Protein AF-A0A1M6RG64-F1 (afdb_monomer)

Solvent-accessible surface area (backbone atoms only — not comparable to full-atom values): 6496 Å² total; per-residue (Å²): 138,75,83,50,71,66,57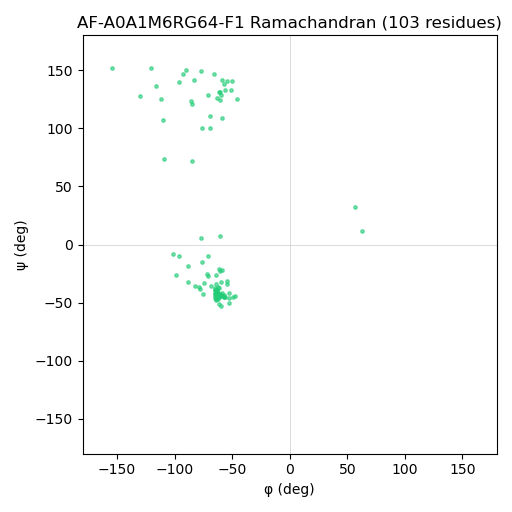,55,52,47,53,53,52,48,48,55,52,50,51,52,51,49,49,56,54,50,54,73,71,48,92,67,75,84,88,53,68,51,42,67,30,55,71,56,41,53,64,63,44,62,80,43,49,65,44,37,72,70,62,38,59,76,43,50,69,43,44,62,56,52,52,48,52,34,66,70,46,51,40,73,57,62,86,92,75,72,83,77,72,55,75,96,72,45,77,72,50,66,81,81,71,45,82,86,129

Organism: NCBI:txid169427

Mean predicted aligned error: 9.73 Å

Sequence (105 aa):
TGLDYLALQQDFGAKILADNLCTLLSDLDAPHDDRHASRPNRVYALGALKPILGACLLRIQRCLDGLAGVLEMIHQTRCRIQPSRSYPRPPRKAKPHFHLAYKLA

pLDDT: mean 83.65, std 10.28, range [51.22, 95.44]

Radius of gyration: 21.73 Å; Cα contacts (8 Å, |Δi|>4): 48; chains: 1; bounding box: 50×49×59 Å

Secondary structure (DSSP, 8-state):
----HHHHHHHHHHHHHHHHHHHHHHHTTS---TT-SEEE-HHHHHHHHHHHHHHHHTT-HHHHHHHHHHHHHHHHSEEEP-TT---PPPGGGPSSPHHHH----

Structure (mmCIF, N/CA/C/O backbone):
data_AF-A0A1M6RG64-F1
#
_entry.id   AF-A0A1M6RG64-F1
#
loop_
_atom_site.group_PDB
_atom_site.id
_atom_site.type_symbol
_atom_site.label_atom_id
_atom_site.label_alt_id
_atom_site.label_comp_id
_atom_site.label_asym_id
_atom_site.label_entity_id
_atom_site.label_seq_id
_atom_site.pdbx_PDB_ins_code
_atom_site.Cartn_x
_atom_site.Cartn_y
_atom_site.Cartn_z
_atom_site.occupancy
_atom_site.B_iso_or_equiv
_atom_site.auth_seq_id
_atom_site.auth_comp_id
_atom_site.auth_asym_id
_atom_site.auth_atom_id
_atom_site.pdbx_PDB_model_num
ATOM 1 N N . THR A 1 1 ? -6.034 16.566 30.883 1.00 51.22 1 THR A N 1
ATOM 2 C CA . THR A 1 1 ? -6.975 15.782 30.059 1.00 51.22 1 THR A CA 1
ATOM 3 C C . THR A 1 1 ? -6.149 14.934 29.116 1.00 51.22 1 THR A C 1
ATOM 5 O O . THR A 1 1 ? -5.692 15.415 28.090 1.00 51.22 1 THR A O 1
ATOM 8 N N . GLY A 1 2 ? -5.783 13.739 29.585 1.00 57.81 2 GLY A N 1
ATOM 9 C CA . GLY A 1 2 ? -4.837 12.858 28.901 1.00 57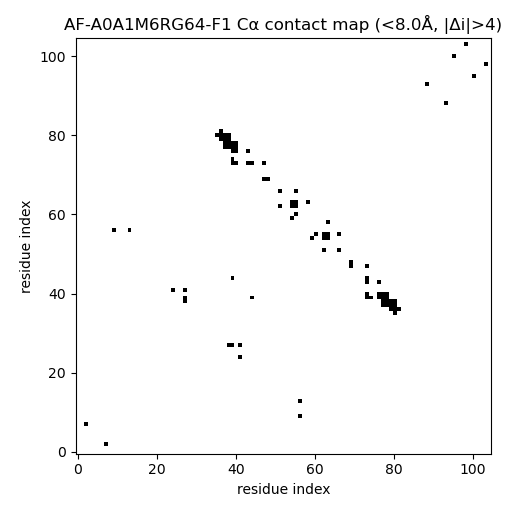.81 2 GLY A CA 1
ATOM 10 C C . GLY A 1 2 ? -5.489 12.141 27.726 1.00 57.81 2 GLY A C 1
ATOM 11 O O . GLY A 1 2 ? -6.690 11.882 27.764 1.00 57.81 2 GLY A O 1
ATOM 12 N N . LEU A 1 3 ? -4.691 11.855 26.698 1.00 68.00 3 LEU A N 1
ATOM 13 C CA . LEU A 1 3 ? -5.050 10.950 25.608 1.00 68.00 3 LEU A CA 1
ATOM 14 C C . LEU A 1 3 ? -5.678 9.677 26.187 1.00 68.00 3 LEU A C 1
ATOM 16 O O . LEU A 1 3 ? -5.088 9.036 27.056 1.00 68.00 3 LEU A O 1
ATOM 20 N N . ASP A 1 4 ? -6.881 9.354 25.718 1.00 88.31 4 ASP A N 1
ATOM 21 C CA . ASP A 1 4 ? -7.566 8.114 26.064 1.00 88.31 4 ASP A CA 1
ATOM 22 C C . ASP A 1 4 ? -6.670 6.921 25.684 1.00 88.31 4 ASP A C 1
ATOM 24 O O . ASP A 1 4 ? -6.042 6.922 24.620 1.00 88.31 4 ASP A O 1
ATOM 28 N N . TYR A 1 5 ? -6.588 5.904 26.545 1.00 87.81 5 TYR A N 1
ATOM 29 C CA . TYR A 1 5 ? -5.770 4.707 26.311 1.00 87.81 5 TYR A CA 1
ATOM 30 C C . TYR A 1 5 ? -6.125 4.041 24.972 1.00 87.81 5 TYR A C 1
ATOM 32 O O . TYR A 1 5 ? -5.252 3.548 24.254 1.00 87.81 5 TYR A O 1
ATOM 40 N N . LEU A 1 6 ? -7.403 4.113 24.591 1.00 87.00 6 LEU A N 1
ATOM 41 C CA . LEU A 1 6 ? -7.896 3.638 23.305 1.00 87.00 6 LEU A CA 1
ATOM 42 C C . LEU A 1 6 ? -7.285 4.398 22.115 1.00 87.00 6 LEU A C 1
ATOM 44 O O . LEU A 1 6 ? -6.909 3.769 21.125 1.00 87.00 6 LEU A O 1
ATOM 48 N N . ALA A 1 7 ? -7.155 5.724 22.209 1.00 87.75 7 ALA A N 1
ATOM 49 C CA . ALA A 1 7 ? -6.560 6.541 21.150 1.00 87.75 7 ALA A CA 1
ATOM 50 C C . ALA A 1 7 ? -5.077 6.189 20.955 1.00 87.75 7 ALA A C 1
ATOM 52 O O . ALA A 1 7 ? -4.629 5.982 19.830 1.00 87.75 7 ALA A O 1
ATOM 53 N N . LEU A 1 8 ? -4.341 6.002 22.058 1.00 89.69 8 LEU A N 1
ATOM 54 C CA . LEU A 1 8 ? -2.945 5.562 22.015 1.00 89.69 8 LEU A CA 1
ATOM 55 C C . LEU A 1 8 ? -2.796 4.195 21.327 1.00 89.69 8 LEU A C 1
ATOM 57 O O . LEU A 1 8 ? -1.902 4.004 20.503 1.00 89.69 8 LEU A O 1
ATOM 61 N N . GLN A 1 9 ? -3.673 3.240 21.650 1.00 89.25 9 GLN A N 1
ATOM 62 C CA . GLN A 1 9 ? -3.651 1.912 21.041 1.00 89.25 9 GLN A CA 1
ATOM 63 C C . GLN A 1 9 ? -3.951 1.968 19.534 1.00 89.25 9 GLN A C 1
ATOM 65 O O . GLN A 1 9 ? -3.316 1.250 18.757 1.00 89.25 9 GLN A O 1
ATOM 70 N N . GLN A 1 10 ? -4.892 2.820 19.114 1.00 88.81 10 GLN A N 1
ATOM 71 C CA . GLN A 1 10 ? -5.222 3.026 17.702 1.00 88.81 10 GLN A CA 1
ATOM 72 C C . GLN A 1 10 ? -4.047 3.629 16.928 1.00 88.81 10 GLN A C 1
ATOM 74 O O . GLN A 1 10 ? -3.676 3.085 15.888 1.00 88.81 10 GLN A O 1
ATOM 79 N N . ASP A 1 11 ? -3.416 4.680 17.454 1.00 90.25 11 ASP A N 1
ATOM 80 C CA . ASP A 1 11 ? -2.267 5.332 16.814 1.00 90.25 11 ASP A CA 1
ATOM 81 C C . ASP A 1 11 ? -1.061 4.388 16.709 1.00 90.25 11 ASP A C 1
ATOM 83 O O . ASP A 1 11 ? -0.399 4.310 15.670 1.00 90.25 11 ASP A O 1
ATOM 87 N N . PHE A 1 12 ? -0.796 3.611 17.763 1.00 90.88 12 PHE A N 1
ATOM 88 C CA . PHE A 1 12 ? 0.273 2.617 17.760 1.00 90.88 12 PHE A CA 1
ATOM 89 C C . PHE A 1 12 ? 0.017 1.498 16.741 1.00 90.88 12 PHE A C 1
ATOM 91 O O . PHE A 1 12 ? 0.905 1.151 15.958 1.00 90.88 12 PHE A O 1
ATOM 98 N N . GLY A 1 13 ? -1.207 0.963 16.703 1.00 88.44 13 GLY A N 1
ATOM 99 C CA . GLY A 1 13 ? -1.603 -0.050 15.726 1.00 88.44 13 GLY A CA 1
ATOM 100 C C . GLY A 1 13 ? -1.533 0.467 14.286 1.00 88.44 13 GLY A C 1
ATOM 101 O O . GLY A 1 13 ? -1.018 -0.225 13.406 1.00 88.44 13 GLY A O 1
ATOM 102 N N . ALA A 1 14 ? -1.979 1.704 14.054 1.00 91.12 14 ALA A N 1
ATOM 103 C CA . ALA A 1 14 ? -1.885 2.373 12.762 1.00 91.12 14 ALA A CA 1
ATOM 104 C C . ALA A 1 14 ? -0.437 2.510 12.290 1.00 91.12 14 ALA A C 1
ATOM 106 O O . ALA A 1 14 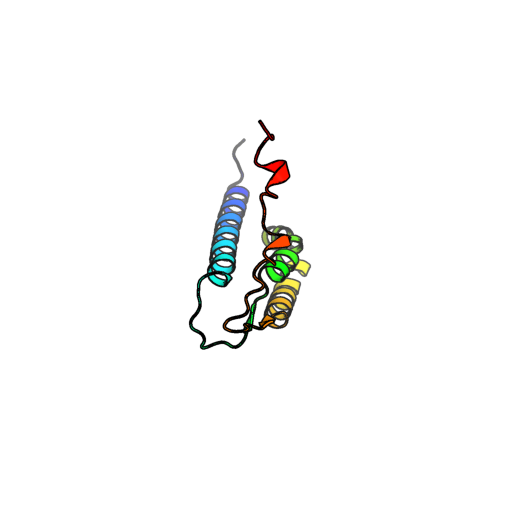? -0.145 2.226 11.127 1.00 91.12 14 ALA A O 1
ATOM 107 N N . LYS A 1 15 ? 0.473 2.885 13.195 1.00 93.12 15 LYS A N 1
ATOM 108 C CA . LYS A 1 15 ? 1.901 2.988 12.895 1.00 93.12 15 LYS A CA 1
ATOM 109 C C . LYS A 1 15 ? 2.497 1.644 12.483 1.00 93.12 15 LYS A C 1
ATOM 111 O O . LYS A 1 15 ? 3.096 1.564 11.417 1.00 93.12 15 LYS A O 1
ATOM 116 N N . ILE A 1 16 ? 2.286 0.590 13.276 1.00 92.38 16 ILE A N 1
ATOM 117 C CA . ILE A 1 16 ? 2.797 -0.755 12.957 1.00 92.38 16 ILE A CA 1
ATOM 118 C C . ILE A 1 16 ? 2.303 -1.206 11.581 1.00 92.38 16 ILE A C 1
ATOM 120 O O . ILE A 1 16 ? 3.073 -1.719 10.771 1.00 92.38 16 ILE A O 1
ATOM 124 N N . LEU A 1 17 ? 1.013 -1.010 11.305 1.00 90.44 17 LEU A N 1
ATOM 125 C CA . LEU A 1 17 ? 0.425 -1.400 10.032 1.00 90.44 17 LEU A CA 1
ATOM 126 C C . LEU A 1 17 ? 1.020 -0.603 8.862 1.00 90.44 17 LEU A C 1
ATOM 128 O O . LEU A 1 17 ? 1.347 -1.191 7.831 1.00 90.44 17 LEU A O 1
ATOM 132 N N . ALA A 1 18 ? 1.179 0.713 9.019 1.00 90.44 18 ALA A N 1
ATOM 133 C CA . ALA A 1 18 ? 1.777 1.570 8.004 1.00 90.44 18 ALA A CA 1
ATOM 134 C C . ALA A 1 18 ? 3.238 1.192 7.725 1.00 90.44 18 ALA A C 1
ATOM 136 O O . ALA A 1 18 ? 3.606 1.064 6.559 1.00 90.44 18 ALA A O 1
ATOM 137 N N . ASP A 1 19 ? 4.036 0.949 8.768 1.00 92.38 19 ASP A N 1
ATOM 138 C CA . ASP A 1 19 ? 5.440 0.545 8.647 1.00 92.38 19 ASP A CA 1
ATOM 139 C C . ASP A 1 19 ? 5.558 -0.804 7.923 1.00 92.38 19 ASP A C 1
ATOM 141 O O . ASP A 1 19 ? 6.302 -0.920 6.950 1.00 92.38 19 ASP A O 1
ATOM 145 N N . ASN A 1 20 ? 4.748 -1.797 8.307 1.00 92.56 20 ASN A N 1
ATOM 146 C CA . ASN A 1 20 ? 4.730 -3.107 7.652 1.00 92.56 20 ASN A CA 1
ATOM 147 C C . ASN A 1 20 ? 4.356 -3.008 6.167 1.00 92.56 20 ASN A C 1
ATOM 149 O O . ASN A 1 20 ? 5.005 -3.620 5.320 1.00 92.56 20 ASN A O 1
ATOM 153 N N . LEU A 1 21 ? 3.330 -2.220 5.830 1.00 90.12 21 LEU A N 1
ATOM 154 C CA . LEU A 1 21 ? 2.947 -1.996 4.435 1.00 90.12 21 LEU A CA 1
ATOM 155 C C . LEU A 1 21 ? 4.037 -1.257 3.657 1.00 90.12 21 LEU A C 1
ATOM 157 O O . LEU A 1 21 ? 4.291 -1.598 2.505 1.00 90.12 21 LEU A O 1
ATOM 161 N N . CYS A 1 22 ? 4.695 -0.271 4.267 1.00 89.12 22 CYS A N 1
ATOM 162 C CA . CYS A 1 22 ? 5.809 0.441 3.648 1.00 89.12 22 CYS A CA 1
ATOM 163 C C . CYS A 1 22 ? 6.975 -0.502 3.344 1.00 89.12 22 CYS A C 1
ATOM 165 O O . CYS A 1 22 ? 7.501 -0.457 2.230 1.00 89.12 22 CYS A O 1
ATOM 167 N N . THR A 1 23 ? 7.343 -1.373 4.288 1.00 91.00 23 THR A N 1
ATOM 168 C CA . THR A 1 23 ? 8.379 -2.395 4.093 1.00 91.00 23 THR A CA 1
ATOM 169 C C . THR A 1 23 ? 7.997 -3.335 2.954 1.00 91.00 23 THR A C 1
ATOM 171 O O . THR A 1 23 ? 8.731 -3.416 1.974 1.00 91.00 23 THR A O 1
ATOM 174 N N . LEU A 1 24 ? 6.797 -3.927 2.993 1.00 89.50 24 LEU A N 1
ATOM 175 C CA . LEU A 1 24 ? 6.320 -4.831 1.938 1.00 89.50 24 LEU A CA 1
ATOM 176 C C . LEU A 1 24 ? 6.306 -4.164 0.556 1.00 89.50 24 LEU A C 1
ATOM 178 O O . LEU A 1 24 ? 6.713 -4.765 -0.434 1.00 89.50 24 LEU A O 1
ATOM 182 N N . LEU A 1 25 ? 5.846 -2.913 0.466 1.00 87.25 25 LEU A N 1
ATOM 183 C CA . LEU A 1 25 ? 5.817 -2.168 -0.794 1.00 87.25 25 LEU A CA 1
ATOM 184 C C . LEU A 1 25 ? 7.212 -1.763 -1.278 1.00 87.25 25 LEU A C 1
ATOM 186 O O . LEU A 1 25 ? 7.380 -1.559 -2.478 1.00 87.25 25 LEU A O 1
ATOM 190 N N . SER A 1 26 ? 8.177 -1.595 -0.376 1.00 86.81 26 SER A N 1
ATOM 191 C CA . SER A 1 26 ? 9.566 -1.273 -0.720 1.00 86.81 26 SER A CA 1
ATOM 192 C C . SER A 1 26 ? 10.319 -2.514 -1.189 1.00 86.81 26 SER A C 1
ATOM 194 O O . SER A 1 26 ? 11.071 -2.432 -2.157 1.00 86.81 26 SER A O 1
ATOM 196 N N . ASP A 1 27 ? 10.038 -3.672 -0.590 1.00 85.81 27 ASP A N 1
ATOM 197 C CA . ASP A 1 27 ? 10.595 -4.954 -1.020 1.00 85.81 27 ASP A CA 1
ATOM 198 C C . ASP A 1 27 ? 10.216 -5.272 -2.474 1.00 85.81 27 ASP A C 1
ATOM 200 O O . ASP A 1 27 ? 11.036 -5.803 -3.215 1.00 85.81 27 ASP A O 1
ATOM 204 N N . LEU A 1 28 ? 9.038 -4.849 -2.954 1.00 79.19 28 LEU A N 1
ATOM 205 C CA . LEU A 1 28 ? 8.642 -4.997 -4.368 1.00 79.19 28 LEU A CA 1
ATOM 206 C C . LEU A 1 28 ? 9.594 -4.321 -5.377 1.00 79.19 28 LEU A C 1
ATOM 208 O O . LEU A 1 28 ? 9.584 -4.670 -6.567 1.00 79.19 28 LEU A O 1
ATOM 212 N N . ASP A 1 29 ? 10.371 -3.332 -4.932 1.00 73.62 29 ASP A N 1
ATOM 213 C CA . ASP A 1 29 ? 11.367 -2.636 -5.747 1.00 73.62 29 ASP A CA 1
ATOM 214 C C . ASP A 1 29 ? 12.785 -3.198 -5.581 1.00 73.62 29 ASP A C 1
ATOM 216 O O . ASP A 1 29 ? 13.665 -2.854 -6.375 1.00 73.62 29 ASP A O 1
ATOM 220 N N . ALA A 1 30 ? 13.017 -4.079 -4.602 1.00 75.31 30 ALA A N 1
ATOM 221 C CA . ALA A 1 30 ? 14.295 -4.755 -4.444 1.00 75.31 30 ALA A CA 1
ATOM 222 C C . ALA A 1 30 ? 14.555 -5.700 -5.634 1.00 75.31 30 ALA A C 1
ATOM 224 O O . ALA A 1 30 ? 13.608 -6.294 -6.166 1.00 75.31 30 ALA A O 1
ATOM 225 N N . PRO A 1 31 ? 15.818 -5.880 -6.064 1.00 68.88 31 PRO A N 1
ATOM 226 C CA . PRO A 1 31 ? 16.158 -6.856 -7.093 1.00 68.88 31 PRO A CA 1
ATOM 227 C C . PRO A 1 31 ? 15.728 -8.249 -6.624 1.00 68.88 31 PRO A C 1
ATOM 229 O O . PRO A 1 31 ? 16.280 -8.797 -5.675 1.00 68.88 31 PRO A O 1
ATOM 232 N N . HIS A 1 32 ? 14.684 -8.780 -7.254 1.00 64.44 32 HIS A N 1
ATOM 233 C CA . HIS A 1 32 ? 14.158 -10.108 -6.970 1.00 64.44 32 HIS A CA 1
ATOM 234 C C . HIS A 1 32 ? 14.809 -11.129 -7.895 1.00 64.44 32 HIS A C 1
ATOM 236 O O . HIS A 1 32 ? 15.095 -10.827 -9.053 1.00 64.44 32 HIS A O 1
ATOM 242 N N . ASP A 1 33 ? 14.993 -12.341 -7.377 1.00 62.06 33 ASP A N 1
ATOM 243 C CA . ASP A 1 33 ? 15.363 -13.510 -8.170 1.00 62.06 33 ASP A CA 1
ATOM 244 C C . ASP A 1 33 ? 14.399 -13.643 -9.365 1.00 62.06 33 ASP A C 1
ATOM 246 O O . ASP A 1 33 ? 13.176 -13.593 -9.188 1.00 62.06 33 ASP A O 1
ATOM 250 N N . ASP A 1 34 ? 14.931 -13.871 -10.571 1.00 61.72 34 ASP A N 1
ATOM 251 C CA . ASP A 1 34 ? 14.191 -13.980 -11.849 1.00 61.72 34 ASP A CA 1
ATOM 252 C C . ASP A 1 34 ? 13.159 -15.134 -11.894 1.00 61.72 34 ASP A C 1
ATOM 254 O O . ASP A 1 34 ? 12.546 -15.421 -12.924 1.00 61.72 34 ASP A O 1
ATOM 258 N N . ARG A 1 35 ? 12.926 -15.812 -10.766 1.00 66.69 35 ARG A N 1
ATOM 259 C CA . ARG A 1 35 ? 11.985 -16.927 -10.606 1.00 66.69 35 ARG A CA 1
ATOM 260 C C . ARG A 1 35 ? 10.534 -16.547 -10.907 1.00 66.69 35 ARG A C 1
ATOM 262 O O . ARG A 1 35 ? 9.736 -17.428 -11.221 1.00 66.69 35 ARG A O 1
ATOM 269 N N . HIS A 1 36 ? 10.167 -15.267 -10.823 1.00 70.62 36 HIS A N 1
ATOM 270 C CA . HIS A 1 36 ? 8.800 -14.810 -11.07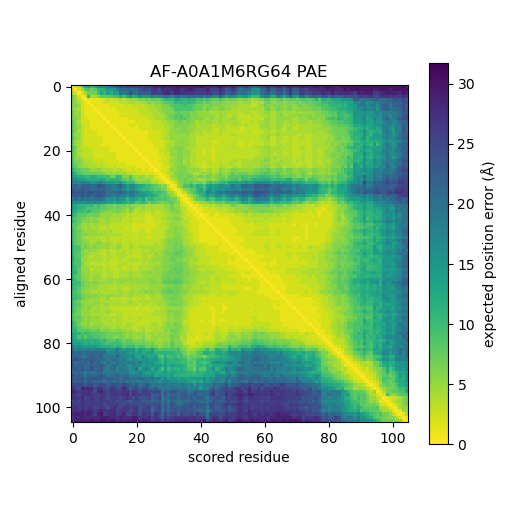7 1.00 70.62 36 HIS A CA 1
ATOM 271 C C . HIS A 1 36 ? 8.693 -13.969 -12.354 1.00 70.62 36 HIS A C 1
ATOM 273 O O . HIS A 1 36 ? 9.313 -12.922 -12.487 1.00 70.62 36 HIS A O 1
ATOM 279 N N . ALA A 1 37 ? 7.796 -14.364 -13.266 1.00 80.62 37 ALA A N 1
ATOM 280 C CA . ALA A 1 37 ? 7.531 -13.632 -14.512 1.00 80.62 37 ALA A CA 1
ATOM 281 C C . ALA A 1 37 ? 6.788 -12.288 -14.314 1.00 80.62 37 ALA A C 1
ATOM 283 O O . ALA A 1 37 ? 6.620 -11.509 -15.258 1.00 80.62 37 ALA A O 1
ATOM 284 N N . SER A 1 38 ? 6.288 -12.009 -13.105 1.00 85.06 38 SER A N 1
ATOM 285 C CA . SER A 1 38 ? 5.563 -10.777 -12.784 1.00 85.06 38 SER A CA 1
ATOM 286 C C . SER A 1 38 ? 5.649 -10.412 -11.302 1.00 85.06 38 SER A C 1
ATOM 288 O O . SER A 1 38 ? 5.708 -11.282 -10.429 1.00 85.06 38 SER A O 1
ATOM 290 N N . ARG A 1 39 ? 5.559 -9.113 -11.016 1.00 84.31 39 ARG A N 1
ATOM 291 C CA . ARG A 1 39 ? 5.511 -8.541 -9.665 1.00 84.31 39 ARG A CA 1
ATOM 292 C C . ARG A 1 39 ? 4.225 -7.745 -9.447 1.00 84.31 39 ARG A C 1
ATOM 294 O O . ARG A 1 39 ? 3.699 -7.201 -10.417 1.00 84.31 39 ARG A O 1
ATOM 301 N N . PRO A 1 40 ? 3.719 -7.637 -8.212 1.00 86.38 40 PRO A N 1
ATOM 302 C CA . PRO A 1 40 ? 2.650 -6.697 -7.888 1.00 86.38 40 PRO A CA 1
ATOM 303 C C . PRO A 1 40 ? 2.958 -5.274 -8.378 1.00 86.38 40 PRO A C 1
ATOM 305 O O . PRO A 1 40 ? 4.098 -4.805 -8.308 1.00 86.38 40 PRO A O 1
ATOM 308 N N . ASN A 1 41 ? 1.949 -4.573 -8.896 1.00 90.62 41 ASN A N 1
ATOM 309 C CA . ASN A 1 41 ? 2.099 -3.176 -9.289 1.00 90.62 41 ASN A CA 1
ATOM 310 C C . ASN A 1 41 ? 2.102 -2.279 -8.040 1.00 90.62 41 ASN A C 1
ATOM 312 O O . ASN A 1 41 ? 1.040 -1.953 -7.512 1.00 90.62 41 ASN A O 1
ATOM 316 N N . ARG A 1 42 ? 3.290 -1.849 -7.590 1.00 89.75 42 ARG A N 1
ATOM 317 C CA . ARG A 1 42 ? 3.457 -0.987 -6.405 1.00 89.75 42 ARG A CA 1
ATOM 318 C C . ARG A 1 42 ? 2.594 0.275 -6.464 1.00 89.75 42 ARG A C 1
ATOM 320 O O . ARG A 1 42 ? 1.932 0.598 -5.485 1.00 89.75 42 ARG A O 1
ATOM 327 N N . VAL A 1 43 ? 2.574 0.973 -7.604 1.00 91.19 43 VAL A N 1
ATOM 328 C CA . VAL A 1 43 ? 1.809 2.224 -7.775 1.00 91.19 43 VAL A CA 1
ATOM 329 C C . VAL A 1 43 ? 0.313 1.964 -7.629 1.00 91.19 43 VAL A C 1
ATOM 331 O O . VAL A 1 43 ? -0.377 2.703 -6.929 1.00 91.19 43 VAL A O 1
ATOM 334 N N . TYR A 1 44 ? -0.175 0.888 -8.247 1.00 93.12 44 TYR A N 1
ATOM 335 C CA . TYR A 1 44 ? -1.569 0.477 -8.114 1.00 93.12 44 TYR A CA 1
ATOM 336 C C . TYR A 1 44 ? -1.908 0.088 -6.672 1.00 93.12 44 TYR A C 1
ATOM 338 O O . TYR A 1 44 ? -2.892 0.580 -6.131 1.00 93.12 44 TYR A O 1
ATOM 346 N N . ALA A 1 45 ? -1.071 -0.729 -6.025 1.00 93.06 45 ALA A N 1
ATOM 347 C CA . ALA A 1 45 ? -1.270 -1.160 -4.644 1.00 93.06 45 ALA A CA 1
ATOM 348 C C . ALA A 1 45 ? -1.376 0.024 -3.676 1.00 93.06 45 ALA A C 1
ATOM 350 O O . ALA A 1 45 ? -2.294 0.083 -2.860 1.00 93.06 45 ALA A O 1
ATOM 351 N N . LEU A 1 46 ? -0.489 1.010 -3.821 1.00 91.81 46 LEU A N 1
ATOM 352 C CA . LEU A 1 46 ? -0.504 2.233 -3.020 1.00 91.81 46 LEU A CA 1
ATOM 353 C C . LEU A 1 46 ? -1.780 3.052 -3.269 1.00 91.81 46 LEU A C 1
ATOM 355 O O . LEU A 1 46 ? -2.403 3.526 -2.320 1.00 91.81 46 LEU A O 1
ATOM 359 N N . GLY A 1 47 ? -2.196 3.179 -4.533 1.00 93.06 47 GLY A N 1
ATOM 360 C CA . GLY A 1 47 ? -3.432 3.862 -4.914 1.00 93.06 47 GLY A CA 1
ATOM 361 C C . GLY A 1 47 ? -4.700 3.175 -4.398 1.00 93.06 47 GLY A C 1
ATOM 362 O O . GLY A 1 47 ? -5.629 3.861 -3.983 1.00 93.06 47 GLY A O 1
ATOM 363 N N . ALA A 1 48 ? -4.725 1.842 -4.379 1.00 93.44 48 ALA A N 1
ATOM 364 C CA . ALA A 1 48 ? -5.871 1.052 -3.939 1.00 93.44 48 ALA A CA 1
ATOM 365 C C . ALA A 1 48 ? -6.002 0.991 -2.406 1.00 93.44 48 ALA A C 1
ATOM 367 O O . ALA A 1 48 ? -7.110 1.076 -1.880 1.00 93.44 48 ALA A O 1
ATOM 368 N N . LEU A 1 49 ? -4.884 0.894 -1.676 1.00 92.50 49 LEU A N 1
ATOM 369 C CA . LEU A 1 49 ? -4.883 0.817 -0.210 1.00 92.50 49 LEU A CA 1
ATOM 370 C C . LEU A 1 49 ? -5.163 2.170 0.457 1.00 92.50 49 LEU A C 1
ATOM 372 O O . LEU A 1 49 ? -5.938 2.245 1.413 1.00 92.50 49 LEU A O 1
ATOM 376 N N . LYS A 1 50 ? -4.564 3.257 -0.048 1.00 91.00 50 LYS A N 1
ATOM 377 C CA . LYS A 1 50 ? -4.646 4.597 0.559 1.00 91.00 50 LYS A CA 1
ATOM 378 C C . LYS A 1 50 ? -6.071 5.070 0.917 1.00 91.00 50 LYS A C 1
ATOM 380 O O . LYS A 1 50 ? -6.225 5.579 2.026 1.00 91.00 50 LYS A O 1
ATOM 385 N N . PRO A 1 51 ? -7.108 4.925 0.066 1.00 91.69 51 PRO A N 1
ATOM 386 C CA . PRO A 1 51 ? -8.452 5.410 0.391 1.00 91.69 51 PRO A CA 1
ATOM 387 C C . PRO A 1 51 ? -9.172 4.591 1.471 1.00 91.69 51 PRO A C 1
ATOM 389 O O . PRO A 1 51 ? -10.048 5.134 2.141 1.00 91.69 51 PRO A O 1
ATOM 392 N N . ILE A 1 52 ? -8.832 3.310 1.656 1.00 91.94 52 ILE A N 1
ATOM 393 C CA . ILE A 1 52 ? -9.553 2.430 2.592 1.00 91.94 52 ILE A CA 1
ATOM 394 C C . ILE A 1 52 ? -8.851 2.278 3.942 1.00 91.94 52 ILE A C 1
ATOM 396 O O . ILE A 1 52 ? -9.519 2.062 4.950 1.00 91.94 52 ILE A O 1
ATOM 400 N N . LEU A 1 53 ? -7.524 2.440 3.991 1.00 89.94 53 LEU A N 1
ATOM 401 C CA . LEU A 1 53 ? -6.721 2.160 5.184 1.00 89.94 53 LEU A CA 1
ATOM 402 C C . LEU A 1 53 ? -7.164 2.950 6.418 1.00 89.94 53 LEU A C 1
ATOM 404 O O . LEU A 1 53 ? -7.318 2.364 7.484 1.00 89.94 53 LEU A O 1
ATOM 408 N N . GLY A 1 54 ? -7.429 4.253 6.278 1.00 90.19 54 GLY A N 1
ATOM 409 C CA . GLY A 1 54 ? -7.895 5.074 7.401 1.00 90.19 54 GLY A CA 1
ATOM 410 C C . GLY A 1 54 ? -9.227 4.580 7.975 1.00 90.19 54 GLY A C 1
ATOM 411 O O . GLY A 1 54 ? -9.382 4.460 9.186 1.00 90.19 54 GLY A O 1
ATOM 412 N N . ALA A 1 55 ? -10.170 4.207 7.108 1.00 91.06 55 ALA A N 1
ATOM 413 C CA . ALA A 1 55 ? -11.456 3.660 7.528 1.00 91.06 55 ALA A CA 1
ATOM 414 C C . ALA A 1 55 ? -11.320 2.270 8.176 1.00 91.06 55 ALA A C 1
ATOM 416 O O . ALA A 1 55 ? -12.021 1.973 9.144 1.00 91.06 55 ALA A O 1
ATOM 417 N N . CYS A 1 56 ? -10.393 1.439 7.690 1.00 90.88 56 CYS A N 1
ATOM 418 C CA . CYS A 1 56 ? -10.061 0.158 8.313 1.00 90.88 56 CYS A CA 1
ATOM 419 C C . CYS A 1 56 ? -9.479 0.343 9.723 1.00 90.88 56 CYS A C 1
ATOM 421 O O . CYS A 1 56 ? -9.877 -0.372 10.640 1.00 90.88 56 CYS A O 1
ATOM 423 N N . LEU A 1 57 ? -8.596 1.328 9.921 1.00 88.19 57 LEU A N 1
ATOM 424 C CA . LEU A 1 57 ? -8.028 1.657 11.237 1.00 88.19 57 LEU A CA 1
ATOM 425 C C . LEU A 1 57 ? -9.094 2.157 12.221 1.00 88.19 57 LEU A C 1
ATOM 427 O O . LEU A 1 57 ? -9.060 1.812 13.399 1.00 88.19 57 LEU A O 1
ATOM 431 N N . LEU A 1 58 ? -10.100 2.877 11.720 1.00 88.75 58 LEU A N 1
ATOM 432 C CA . LEU A 1 58 ? -11.294 3.272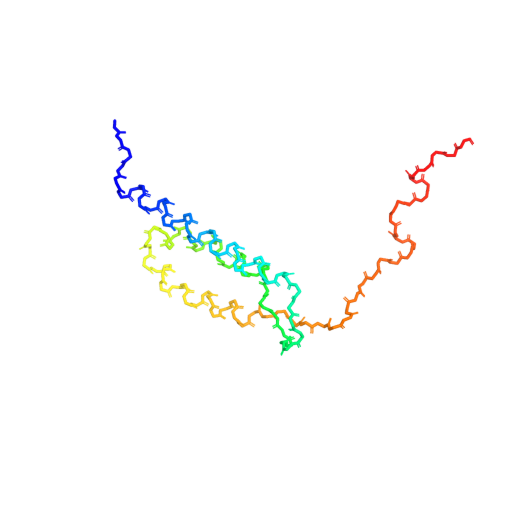 12.476 1.00 88.75 58 LEU A CA 1
ATOM 433 C C . LEU A 1 58 ? -12.319 2.135 12.650 1.00 88.75 58 LEU A C 1
ATOM 435 O O . LEU A 1 58 ? -13.408 2.365 13.172 1.00 88.75 58 LEU A O 1
ATOM 439 N N . ARG A 1 59 ? -11.993 0.909 12.219 1.00 88.50 59 ARG A N 1
ATOM 440 C CA . ARG A 1 59 ? -12.842 -0.291 12.305 1.00 88.50 59 ARG A CA 1
ATOM 441 C C . ARG A 1 59 ? -14.210 -0.147 11.628 1.00 88.50 59 ARG A C 1
ATOM 443 O O . ARG A 1 59 ? -15.192 -0.751 12.054 1.00 88.50 59 ARG A O 1
ATOM 450 N N . ILE A 1 60 ? -14.288 0.631 10.551 1.00 92.12 60 ILE A N 1
ATOM 451 C CA . ILE A 1 60 ? -15.512 0.769 9.759 1.00 92.12 60 ILE A CA 1
ATOM 452 C C . ILE A 1 60 ? -15.771 -0.555 9.026 1.00 92.12 60 ILE A C 1
ATOM 454 O O . ILE A 1 60 ? -15.049 -0.897 8.089 1.00 92.12 60 ILE A O 1
ATOM 458 N N . GLN A 1 61 ? -16.818 -1.281 9.438 1.00 92.44 61 GLN A N 1
ATOM 459 C CA . GLN A 1 61 ? -17.065 -2.670 9.027 1.00 92.44 61 GLN A CA 1
ATOM 460 C C . GLN A 1 61 ? -17.057 -2.865 7.505 1.00 92.44 61 GLN A C 1
ATOM 462 O O . GLN A 1 61 ? -16.278 -3.661 6.999 1.00 92.44 61 GLN A O 1
ATOM 467 N N . ARG A 1 62 ? -17.804 -2.040 6.759 1.00 91.75 62 ARG A N 1
ATOM 468 C CA . ARG A 1 62 ? -17.841 -2.100 5.284 1.00 91.75 62 ARG A CA 1
ATOM 469 C C . ARG A 1 62 ? -16.458 -1.999 4.619 1.00 91.75 62 ARG A C 1
ATOM 471 O O . ARG A 1 62 ? -16.254 -2.534 3.537 1.00 91.75 62 ARG A O 1
ATOM 478 N N . CYS A 1 63 ? -15.516 -1.276 5.230 1.00 91.94 63 CYS A N 1
ATOM 479 C CA . CYS A 1 63 ? -14.163 -1.108 4.700 1.00 91.94 63 CYS A CA 1
ATOM 480 C C . CYS A 1 63 ? -13.279 -2.306 5.057 1.00 91.94 63 CYS A C 1
ATOM 482 O O . CYS A 1 63 ? -12.473 -2.721 4.229 1.00 91.94 63 CYS A O 1
ATOM 484 N N . LEU A 1 64 ? -13.472 -2.888 6.247 1.00 91.94 64 LEU A N 1
ATOM 485 C CA . LEU A 1 64 ? -12.835 -4.147 6.637 1.00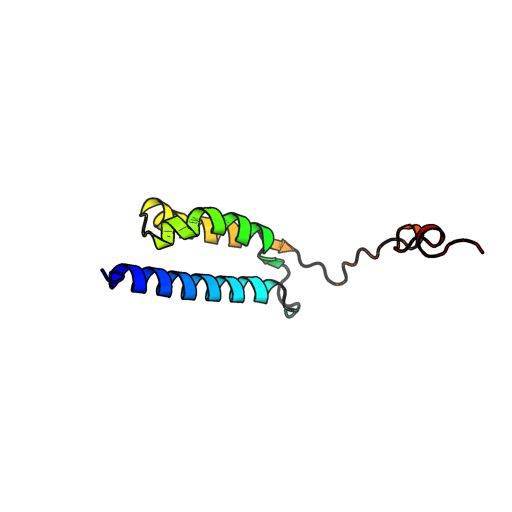 91.94 64 LEU A CA 1
ATOM 486 C C . LEU A 1 64 ? -13.280 -5.295 5.724 1.00 91.94 64 LEU A C 1
ATOM 488 O O . LEU A 1 64 ? -12.431 -6.022 5.217 1.00 91.94 64 LEU A O 1
ATOM 492 N N . ASP A 1 65 ? -14.579 -5.395 5.440 1.00 93.69 65 ASP A N 1
ATOM 493 C CA . ASP A 1 65 ? -15.132 -6.408 4.533 1.00 93.69 65 ASP A CA 1
ATOM 494 C C . ASP A 1 65 ? -14.569 -6.247 3.106 1.00 93.69 65 ASP A C 1
ATOM 496 O O . ASP A 1 65 ? -14.271 -7.223 2.418 1.00 93.69 65 ASP A O 1
ATOM 500 N N . GLY A 1 66 ? -14.356 -4.999 2.671 1.00 92.19 66 GLY A N 1
ATOM 501 C CA . GLY A 1 66 ? -13.773 -4.671 1.368 1.00 92.19 66 GLY A CA 1
ATOM 502 C C . GLY A 1 66 ? -12.256 -4.871 1.261 1.00 92.19 66 GLY A C 1
ATOM 503 O O . GLY A 1 66 ? -11.729 -4.901 0.147 1.00 92.19 66 GLY A O 1
ATOM 504 N N . LEU A 1 67 ? -11.535 -5.026 2.379 1.00 93.19 67 LEU A N 1
ATOM 505 C CA . LEU A 1 67 ? -10.073 -5.135 2.379 1.00 93.19 67 LEU A CA 1
ATOM 506 C C . LEU A 1 67 ? -9.593 -6.368 1.607 1.00 93.19 67 LEU A C 1
ATOM 508 O O . LEU A 1 67 ? -8.659 -6.265 0.815 1.00 93.19 67 LEU A O 1
ATOM 512 N N . ALA A 1 68 ? -10.257 -7.512 1.792 1.00 93.19 68 ALA A N 1
ATOM 513 C CA . ALA A 1 68 ? -9.931 -8.740 1.068 1.00 93.19 68 ALA A CA 1
ATOM 514 C C . ALA A 1 68 ? -10.058 -8.547 -0.452 1.00 93.19 68 ALA A C 1
ATOM 516 O O . ALA A 1 68 ? -9.169 -8.944 -1.202 1.00 93.19 68 ALA A O 1
ATOM 517 N N . GLY A 1 69 ? -11.110 -7.854 -0.900 1.00 95.44 69 GLY A N 1
ATOM 518 C CA . GLY A 1 69 ? -11.302 -7.522 -2.312 1.00 95.44 69 GLY A CA 1
ATOM 519 C C . GLY A 1 69 ? -10.213 -6.598 -2.859 1.00 95.44 69 GLY A C 1
ATOM 520 O O . GLY A 1 69 ? -9.719 -6.814 -3.962 1.00 95.44 69 GLY A O 1
ATOM 521 N N . VAL A 1 70 ? -9.776 -5.600 -2.084 1.00 94.19 70 VAL A N 1
ATOM 522 C CA . VAL A 1 70 ? -8.653 -4.736 -2.486 1.00 94.19 70 VAL A CA 1
ATOM 523 C C . VAL A 1 70 ? -7.354 -5.530 -2.611 1.00 94.19 70 VAL A C 1
ATOM 525 O O . VAL A 1 70 ? -6.633 -5.356 -3.593 1.00 94.19 70 VAL A O 1
ATOM 528 N N . LEU A 1 71 ? -7.059 -6.424 -1.665 1.00 92.50 71 LEU A N 1
ATOM 529 C CA . LEU A 1 71 ? -5.873 -7.282 -1.737 1.00 92.50 71 LEU A CA 1
ATOM 530 C C . LEU A 1 71 ? -5.917 -8.223 -2.951 1.00 92.50 71 LEU A C 1
ATOM 532 O O . LEU A 1 71 ? -4.902 -8.384 -3.627 1.00 92.50 71 LEU A O 1
ATOM 536 N N . GLU A 1 72 ? -7.087 -8.768 -3.278 1.00 94.94 72 GLU A N 1
ATOM 537 C CA . GLU A 1 72 ? -7.292 -9.590 -4.474 1.00 94.94 72 GLU A CA 1
ATOM 538 C C . GLU A 1 72 ? -7.061 -8.783 -5.763 1.00 94.94 72 GLU A C 1
ATOM 540 O O . GLU A 1 72 ? -6.321 -9.207 -6.649 1.00 94.94 72 GLU A O 1
ATOM 545 N N . MET A 1 73 ? -7.587 -7.559 -5.849 1.00 94.44 73 MET A N 1
ATOM 546 C CA . MET A 1 73 ? -7.341 -6.671 -6.994 1.00 94.44 73 MET A CA 1
ATOM 547 C C . MET A 1 73 ? -5.855 -6.328 -7.160 1.00 94.44 73 MET A C 1
ATOM 549 O O . MET A 1 73 ? -5.347 -6.254 -8.283 1.00 94.44 73 MET A O 1
ATOM 553 N N . ILE A 1 74 ? -5.131 -6.140 -6.052 1.00 92.75 74 ILE A N 1
ATOM 554 C CA . ILE A 1 74 ? -3.676 -5.938 -6.059 1.00 92.75 74 ILE A CA 1
ATOM 555 C C . ILE A 1 74 ? -2.960 -7.193 -6.562 1.00 92.75 74 ILE A C 1
ATOM 557 O O . ILE A 1 74 ? -2.024 -7.084 -7.358 1.00 92.75 74 ILE A O 1
ATOM 561 N N . HIS A 1 75 ? -3.410 -8.375 -6.135 1.00 90.00 75 HIS A N 1
ATOM 562 C CA . HIS A 1 75 ? -2.869 -9.649 -6.589 1.00 90.00 75 HIS A CA 1
ATOM 563 C C . HIS A 1 75 ? -3.075 -9.863 -8.092 1.00 90.00 75 HIS A C 1
ATOM 565 O O . HIS A 1 75 ? -2.160 -10.333 -8.764 1.00 90.00 75 HIS A O 1
ATOM 571 N N . GLN A 1 76 ? -4.237 -9.491 -8.628 1.00 93.00 76 GLN A N 1
ATOM 572 C CA . GLN A 1 76 ? -4.558 -9.617 -10.051 1.00 93.00 76 GLN A CA 1
ATOM 573 C C . GLN A 1 76 ? -3.832 -8.566 -10.904 1.00 93.00 76 GLN A C 1
ATOM 575 O O . GLN A 1 76 ? -3.419 -8.841 -12.033 1.00 93.00 76 GLN A O 1
ATOM 580 N N . THR A 1 77 ? -3.605 -7.368 -10.359 1.00 93.12 77 THR A N 1
ATOM 581 C CA . THR A 1 77 ? -2.951 -6.259 -11.069 1.00 93.12 77 THR A CA 1
ATOM 582 C C . THR A 1 77 ? -1.427 -6.359 -10.972 1.00 93.12 77 THR A C 1
ATOM 584 O O . THR A 1 77 ? -0.753 -5.584 -10.283 1.00 93.12 77 THR A O 1
ATOM 587 N N . ARG A 1 78 ? -0.852 -7.329 -11.689 1.00 89.31 78 ARG A N 1
ATOM 588 C CA . ARG A 1 78 ? 0.600 -7.565 -11.716 1.00 89.31 78 ARG A CA 1
ATOM 589 C C . ARG A 1 78 ? 1.263 -6.899 -12.916 1.00 89.31 78 ARG A C 1
ATOM 591 O O . ARG A 1 78 ? 0.776 -6.940 -14.041 1.00 89.31 78 ARG A O 1
ATOM 598 N N . CYS A 1 79 ? 2.439 -6.335 -12.684 1.00 87.94 79 CYS A N 1
ATOM 599 C CA . CYS A 1 79 ? 3.349 -5.867 -13.717 1.00 87.94 79 CYS A CA 1
ATOM 600 C C . CYS A 1 79 ? 4.225 -7.026 -14.199 1.00 87.94 79 CYS A C 1
ATOM 602 O O . CYS A 1 79 ? 4.956 -7.631 -13.412 1.00 87.94 79 CYS A O 1
ATOM 604 N N . ARG A 1 80 ? 4.206 -7.304 -15.505 1.00 86.62 80 ARG A N 1
ATOM 605 C CA . ARG A 1 80 ? 5.136 -8.258 -16.121 1.00 86.62 80 ARG A CA 1
ATOM 606 C C . ARG A 1 80 ? 6.578 -7.778 -15.948 1.00 86.62 80 A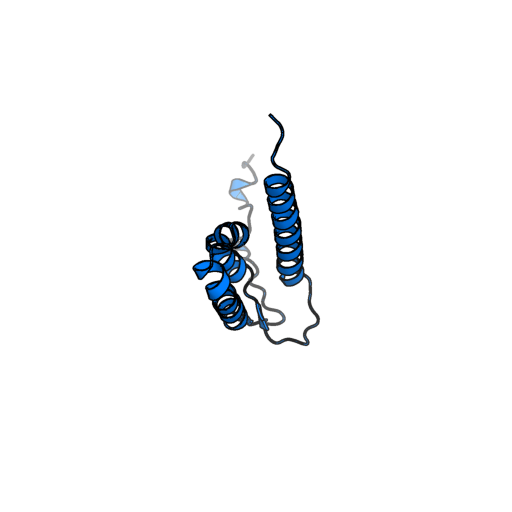RG A C 1
ATOM 608 O O . ARG A 1 80 ? 6.887 -6.622 -16.245 1.00 86.62 80 ARG A O 1
ATOM 615 N N . ILE A 1 81 ? 7.451 -8.674 -15.499 1.00 81.50 81 ILE A N 1
ATOM 616 C CA . ILE A 1 81 ? 8.892 -8.436 -15.469 1.00 81.50 81 ILE A CA 1
ATOM 617 C C . ILE A 1 81 ? 9.421 -8.804 -16.853 1.00 81.50 81 ILE A C 1
ATOM 619 O O . ILE A 1 81 ? 9.209 -9.915 -17.337 1.00 81.50 81 ILE A O 1
ATOM 623 N N . GLN A 1 82 ? 10.048 -7.844 -17.528 1.00 79.62 82 GLN A N 1
ATOM 624 C CA . GLN A 1 82 ? 10.718 -8.089 -18.797 1.00 79.62 82 GLN A CA 1
ATOM 625 C C . GLN A 1 82 ? 12.225 -7.972 -18.552 1.00 79.62 82 GLN A C 1
ATOM 627 O O . GLN A 1 82 ? 12.701 -6.850 -18.340 1.00 79.62 82 GLN A O 1
ATOM 632 N N . PRO A 1 83 ? 12.960 -9.099 -18.549 1.00 72.00 83 PRO A N 1
ATOM 633 C CA . PRO A 1 83 ? 14.399 -9.071 -18.339 1.00 72.00 83 PRO A CA 1
ATOM 634 C C . PRO A 1 83 ? 15.058 -8.198 -19.412 1.00 72.00 83 PRO A C 1
ATOM 636 O O . PRO A 1 83 ? 14.608 -8.149 -20.560 1.00 72.00 83 PRO A O 1
ATOM 639 N N . SER A 1 84 ? 16.076 -7.436 -19.007 1.00 71.75 84 SER A N 1
ATOM 640 C CA . SER A 1 84 ? 16.863 -6.553 -19.886 1.00 71.75 84 SER A CA 1
ATOM 641 C C . SER A 1 84 ? 16.093 -5.402 -20.558 1.00 71.75 84 SER A C 1
ATOM 643 O O . SER A 1 84 ? 16.634 -4.732 -21.441 1.00 71.75 84 SER A O 1
ATOM 645 N N . ARG A 1 85 ? 14.850 -5.109 -20.140 1.00 72.31 85 ARG A N 1
ATOM 646 C CA . ARG A 1 85 ? 14.089 -3.955 -20.643 1.00 72.31 85 ARG A CA 1
ATOM 647 C C . ARG A 1 85 ? 14.720 -2.657 -20.142 1.00 72.31 85 ARG A C 1
ATOM 649 O O . ARG A 1 85 ? 14.469 -2.218 -19.024 1.00 72.31 85 ARG A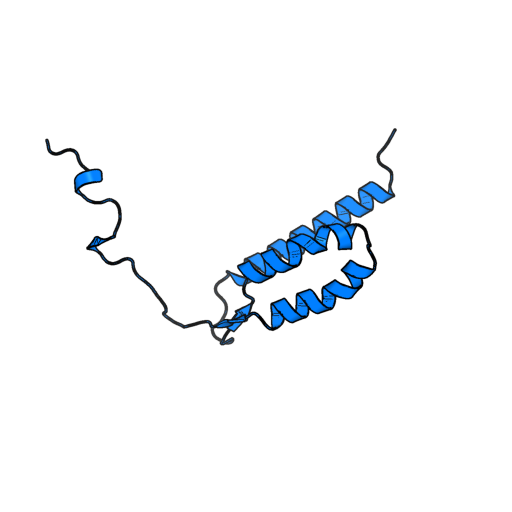 O 1
ATOM 656 N N . SER A 1 86 ? 15.493 -2.008 -21.002 1.00 72.56 86 SER A N 1
ATOM 657 C CA . SER A 1 86 ? 15.966 -0.641 -20.805 1.00 72.56 86 SER A CA 1
ATOM 658 C C . SER A 1 86 ? 15.389 0.256 -21.902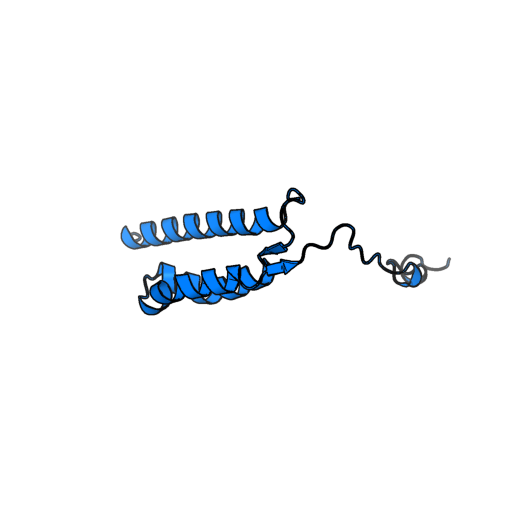 1.00 72.56 86 SER A C 1
ATOM 660 O O . SER A 1 86 ? 15.353 -0.119 -23.071 1.00 72.56 86 SER A O 1
ATOM 662 N N . TYR A 1 87 ? 14.914 1.448 -21.532 1.00 74.94 87 TYR A N 1
ATOM 663 C CA . TYR A 1 87 ? 14.648 2.531 -22.486 1.00 74.94 87 TYR A CA 1
ATOM 664 C C . TYR A 1 87 ? 15.702 3.605 -22.264 1.00 74.94 87 TYR A C 1
ATOM 666 O O . TYR A 1 87 ? 15.401 4.634 -21.647 1.00 74.94 87 TYR A O 1
ATOM 674 N N . PRO A 1 88 ? 16.958 3.359 -22.685 1.00 77.06 88 PRO A N 1
ATOM 675 C CA . PRO A 1 88 ? 17.979 4.379 -22.592 1.00 77.06 88 PRO A CA 1
ATOM 676 C C . PRO A 1 88 ? 17.474 5.610 -23.336 1.00 77.06 88 PRO A C 1
ATOM 678 O O . PRO A 1 88 ? 16.926 5.537 -24.441 1.00 77.06 88 PRO A O 1
ATOM 681 N N . ARG A 1 89 ? 17.605 6.764 -22.688 1.00 78.81 89 ARG A N 1
ATOM 682 C CA . ARG A 1 89 ? 17.220 8.024 -23.305 1.00 78.81 89 ARG A CA 1
ATOM 683 C C . ARG A 1 89 ? 18.062 8.193 -24.579 1.00 78.81 89 ARG A C 1
ATOM 685 O O . ARG A 1 89 ? 19.283 8.088 -24.487 1.00 78.81 89 ARG A O 1
ATOM 692 N N . PRO A 1 90 ? 17.452 8.475 -25.747 1.00 81.31 90 PRO A N 1
ATOM 693 C CA . PRO A 1 90 ? 18.212 8.680 -26.973 1.00 81.31 90 PRO A CA 1
ATOM 694 C C . PRO A 1 90 ? 19.281 9.762 -26.761 1.00 81.31 90 PRO A C 1
ATOM 696 O O . PRO A 1 90 ? 18.950 10.774 -26.134 1.00 81.31 90 PRO A O 1
ATOM 699 N N . PRO A 1 91 ? 20.500 9.622 -27.313 1.00 77.44 91 PRO A N 1
ATOM 700 C CA . PRO A 1 91 ? 21.608 10.547 -27.056 1.00 77.44 91 PRO A CA 1
ATOM 701 C C . PRO A 1 91 ? 21.238 12.017 -27.297 1.00 77.44 91 PRO A C 1
ATOM 703 O O . PRO A 1 91 ? 21.482 12.873 -26.457 1.00 77.44 91 PRO A O 1
ATOM 706 N N . ARG A 1 92 ? 20.497 12.302 -28.376 1.00 74.94 92 ARG A N 1
ATOM 707 C CA . ARG A 1 92 ? 19.989 13.650 -28.712 1.00 74.94 92 ARG A CA 1
ATOM 708 C C . ARG A 1 92 ? 19.032 14.268 -27.681 1.00 74.94 92 ARG A C 1
ATOM 710 O O . ARG A 1 92 ? 18.796 15.469 -27.701 1.00 74.94 92 ARG A O 1
ATOM 717 N N . LYS A 1 93 ? 18.413 13.446 -26.831 1.00 74.94 93 LYS A N 1
ATOM 718 C CA . LYS A 1 93 ? 17.499 13.878 -25.764 1.00 74.94 93 LYS A CA 1
ATOM 719 C C . LYS A 1 93 ? 18.181 13.874 -24.395 1.00 74.94 93 LYS A C 1
ATOM 721 O O . LYS A 1 93 ? 17.554 14.320 -23.434 1.00 74.94 93 LYS A O 1
ATOM 726 N N . ALA A 1 94 ? 19.407 13.352 -24.283 1.00 76.06 94 ALA A N 1
ATOM 727 C CA . ALA A 1 94 ? 20.159 13.332 -23.036 1.00 76.06 94 ALA A CA 1
ATOM 728 C C . ALA A 1 94 ? 20.399 14.770 -22.553 1.00 76.06 94 ALA A C 1
ATOM 730 O O . ALA A 1 94 ? 20.766 15.651 -23.327 1.00 76.06 94 ALA A O 1
ATOM 731 N N . LYS A 1 95 ? 20.113 15.007 -21.270 1.00 73.06 95 LYS A N 1
ATOM 732 C CA . LYS A 1 95 ? 20.406 16.278 -20.607 1.00 73.06 95 LYS A CA 1
ATOM 733 C C . LYS A 1 95 ? 21.815 16.184 -20.000 1.00 73.06 95 LYS A C 1
ATOM 735 O O . LYS A 1 95 ? 22.178 15.087 -19.577 1.00 73.06 95 LYS A O 1
ATOM 740 N N . PRO A 1 96 ? 22.546 17.299 -19.879 1.00 73.12 96 PRO A N 1
ATOM 741 C CA . PRO A 1 96 ? 22.146 18.639 -20.290 1.00 73.12 96 PRO A CA 1
ATOM 742 C C . PRO A 1 96 ? 22.402 18.858 -21.788 1.00 73.12 96 PRO A C 1
ATOM 744 O O . PRO A 1 96 ? 23.385 18.382 -22.347 1.00 73.12 96 PRO A O 1
ATOM 747 N N . HIS A 1 97 ? 21.485 19.560 -22.457 1.00 72.19 97 HIS A N 1
ATOM 748 C CA . HIS A 1 97 ? 21.702 19.969 -23.844 1.00 72.19 97 HIS A CA 1
ATOM 749 C C . HIS A 1 97 ? 22.908 20.914 -23.858 1.00 72.19 97 HIS A C 1
ATOM 751 O O . HIS A 1 97 ? 22.898 21.884 -23.109 1.00 72.19 97 HIS A O 1
ATOM 757 N N . PHE A 1 98 ? 23.930 20.636 -24.671 1.00 63.81 98 PHE A N 1
ATOM 758 C CA . PHE A 1 98 ? 25.215 21.356 -24.662 1.00 63.81 98 PHE A CA 1
ATOM 759 C C . PHE A 1 98 ? 25.059 22.891 -24.643 1.00 63.81 98 PHE A C 1
ATOM 761 O O . PHE A 1 98 ? 25.659 23.560 -23.809 1.00 63.81 98 PHE A O 1
ATOM 768 N N . HIS A 1 99 ? 24.147 23.429 -25.461 1.00 70.50 99 HIS A N 1
ATOM 769 C CA . HIS A 1 99 ? 23.815 24.863 -25.522 1.00 70.50 99 HIS A CA 1
ATOM 770 C C . HIS A 1 99 ? 23.193 25.442 -24.229 1.00 70.50 99 HIS A C 1
ATOM 772 O O . HIS A 1 99 ? 23.300 26.635 -23.981 1.00 70.50 99 HIS A O 1
ATOM 778 N N . LEU A 1 100 ? 22.530 24.619 -23.407 1.00 68.00 100 LEU A N 1
ATOM 779 C CA . LEU A 1 100 ? 22.004 25.029 -22.097 1.00 68.00 100 LEU A CA 1
ATOM 780 C C . LEU A 1 100 ? 23.031 24.845 -20.970 1.00 68.00 100 LEU A C 1
ATOM 782 O O . LEU A 1 100 ? 22.843 25.401 -19.893 1.00 68.00 100 LEU A O 1
ATOM 786 N N . ALA A 1 101 ? 24.069 24.030 -21.184 1.00 72.06 101 ALA A N 1
ATOM 787 C CA . ALA A 1 101 ? 25.085 23.724 -20.177 1.00 72.06 101 ALA A CA 1
ATOM 788 C C . ALA A 1 101 ? 26.246 24.727 -20.181 1.00 72.06 101 ALA A C 1
ATOM 790 O O . ALA A 1 101 ? 26.814 25.003 -19.128 1.00 72.06 101 ALA A O 1
ATOM 791 N N . TYR A 1 102 ? 26.586 25.278 -21.348 1.00 70.06 102 TYR A N 1
ATOM 792 C CA . TYR A 1 102 ? 27.729 26.169 -21.521 1.00 70.06 102 TYR A CA 1
ATOM 793 C C . TYR A 1 102 ? 27.302 27.445 -22.253 1.00 70.06 102 TYR A C 1
ATOM 795 O O . TYR A 1 102 ? 26.712 27.376 -23.331 1.00 70.06 102 TYR A O 1
ATOM 803 N N . LYS A 1 103 ? 27.616 28.620 -21.686 1.00 70.94 103 LYS A N 1
ATOM 804 C CA . LYS A 1 103 ? 27.597 29.879 -22.445 1.00 70.94 103 LYS A CA 1
ATOM 805 C C . LYS A 1 103 ? 28.774 29.845 -23.418 1.00 70.94 103 LYS A C 1
ATOM 807 O O . LYS A 1 103 ? 29.891 29.560 -22.995 1.00 70.94 103 LYS A O 1
ATOM 812 N N . LEU A 1 104 ? 28.517 30.107 -24.699 1.00 67.12 104 LEU A N 1
ATOM 813 C CA . LEU A 1 104 ? 29.587 30.341 -25.668 1.00 67.12 104 LEU A CA 1
ATOM 814 C C . LEU A 1 104 ? 30.378 31.570 -25.198 1.00 67.12 104 LEU A C 1
ATOM 816 O O . LEU A 1 104 ? 29.769 32.602 -24.904 1.00 67.12 104 LEU A O 1
ATOM 820 N N . ALA A 1 105 ? 31.688 31.384 -25.029 1.00 63.91 105 ALA A N 1
ATOM 821 C CA . ALA A 1 105 ? 32.640 32.433 -24.678 1.00 63.91 105 ALA A CA 1
ATOM 822 C C . ALA A 1 105 ? 32.828 33.415 -25.839 1.00 63.91 105 ALA A C 1
ATOM 824 O O . ALA A 1 105 ? 32.751 32.955 -27.003 1.00 63.91 105 ALA A O 1
#

Foldseek 3Di:
DDDDPVNVVLVVVLVVVVVVVVVVLVVQVPDDDPPDQWTFDSVLLCVLCVVLSVVVSVVVPVSVVCPVVSVVVSVVRIDGDDPPDDPPDPPCRDPPDPCVVDDDD